Protein AF-A0A3M1E5A4-F1 (afdb_monomer)

Structure (mmCIF, N/CA/C/O backbone):
data_AF-A0A3M1E5A4-F1
#
_entry.id   AF-A0A3M1E5A4-F1
#
loop_
_atom_site.group_PDB
_atom_site.id
_atom_site.type_symbol
_atom_site.label_atom_id
_atom_site.label_alt_id
_atom_site.label_comp_id
_atom_site.label_asym_id
_atom_site.label_entity_id
_atom_site.label_seq_id
_atom_site.pdbx_PDB_ins_code
_atom_site.Cartn_x
_atom_site.Cartn_y
_atom_site.Cartn_z
_atom_site.occupancy
_atom_site.B_iso_or_equiv
_atom_site.auth_seq_id
_atom_site.auth_comp_id
_atom_site.auth_asym_id
_atom_site.auth_atom_id
_atom_site.pdbx_PDB_model_num
ATOM 1 N N . ALA A 1 1 ? 6.568 0.433 -2.504 1.00 88.12 1 ALA A N 1
ATOM 2 C CA . ALA A 1 1 ? 6.245 -0.368 -3.711 1.00 88.12 1 ALA A CA 1
ATOM 3 C C . ALA A 1 1 ? 7.312 -1.441 -3.898 1.00 88.12 1 ALA A C 1
ATOM 5 O O . ALA A 1 1 ? 8.419 -1.245 -3.414 1.00 88.12 1 ALA A O 1
ATOM 6 N N . PHE A 1 2 ? 7.005 -2.547 -4.575 1.00 94.88 2 PHE A N 1
ATOM 7 C CA . PHE A 1 2 ? 7.933 -3.666 -4.768 1.00 94.88 2 PHE A CA 1
ATOM 8 C C . PHE A 1 2 ? 8.292 -3.853 -6.240 1.00 94.88 2 PHE A C 1
ATOM 10 O O . PHE A 1 2 ? 7.466 -3.621 -7.119 1.00 94.88 2 PHE A O 1
ATOM 17 N N . SER A 1 3 ? 9.512 -4.319 -6.502 1.00 94.62 3 SER A N 1
ATOM 18 C CA . SER A 1 3 ? 9.960 -4.765 -7.827 1.00 94.62 3 SER A CA 1
ATOM 19 C C . SER A 1 3 ? 9.591 -6.225 -8.126 1.00 94.62 3 SER A C 1
ATOM 21 O O . SER A 1 3 ? 9.560 -6.614 -9.289 1.00 94.62 3 SER A O 1
ATOM 23 N N . ARG A 1 4 ? 9.290 -7.028 -7.093 1.00 96.25 4 ARG A N 1
ATOM 24 C CA . ARG A 1 4 ? 8.837 -8.426 -7.196 1.00 96.25 4 ARG A CA 1
ATOM 25 C C . ARG A 1 4 ? 7.381 -8.551 -6.751 1.00 96.25 4 ARG A C 1
ATOM 27 O O . ARG A 1 4 ? 7.030 -8.044 -5.683 1.00 96.25 4 ARG A O 1
ATOM 34 N N . SER A 1 5 ? 6.570 -9.261 -7.530 1.00 96.50 5 SER A N 1
ATOM 35 C CA . 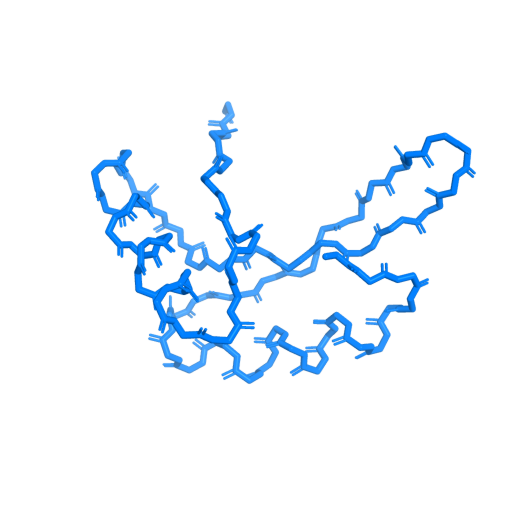SER A 1 5 ? 5.149 -9.512 -7.253 1.00 96.50 5 SER A CA 1
ATOM 36 C C . SER A 1 5 ? 4.932 -10.197 -5.908 1.00 96.50 5 SER A C 1
ATOM 38 O O . SER A 1 5 ? 4.067 -9.777 -5.144 1.00 96.50 5 SER A O 1
ATOM 40 N N . ASP A 1 6 ? 5.728 -11.212 -5.586 1.00 97.81 6 ASP A N 1
ATOM 41 C CA . ASP A 1 6 ? 5.484 -12.081 -4.426 1.00 97.81 6 ASP A CA 1
ATOM 42 C C . ASP A 1 6 ? 5.624 -11.314 -3.109 1.00 97.81 6 ASP A C 1
ATOM 44 O O . ASP A 1 6 ? 4.879 -11.529 -2.157 1.00 97.81 6 ASP A O 1
ATOM 48 N N . ASN A 1 7 ? 6.542 -10.344 -3.063 1.00 97.31 7 ASN A N 1
ATOM 49 C CA . ASN A 1 7 ? 6.703 -9.469 -1.904 1.00 97.31 7 ASN A CA 1
ATOM 50 C C . ASN A 1 7 ? 5.478 -8.572 -1.701 1.00 97.31 7 ASN A C 1
ATOM 52 O O . ASN A 1 7 ? 5.053 -8.364 -0.565 1.00 97.31 7 ASN A O 1
ATOM 56 N N . ALA A 1 8 ? 4.891 -8.073 -2.793 1.00 97.44 8 ALA A N 1
ATOM 57 C CA . ALA A 1 8 ? 3.672 -7.277 -2.725 1.00 97.44 8 ALA A CA 1
ATOM 58 C C . ALA A 1 8 ? 2.474 -8.115 -2.262 1.00 97.44 8 ALA A C 1
ATOM 60 O O . ALA A 1 8 ? 1.714 -7.651 -1.416 1.00 97.44 8 ALA A O 1
ATOM 61 N N . HIS A 1 9 ? 2.336 -9.350 -2.755 1.00 98.00 9 HIS A N 1
ATOM 62 C CA . HIS A 1 9 ? 1.253 -10.248 -2.345 1.00 98.00 9 HIS A CA 1
ATOM 63 C C . HIS A 1 9 ? 1.373 -10.640 -0.872 1.00 98.00 9 HIS A C 1
ATOM 65 O O . HIS A 1 9 ? 0.420 -10.445 -0.125 1.00 98.00 9 HIS A O 1
ATOM 71 N N . ARG A 1 10 ? 2.569 -11.032 -0.408 1.00 97.62 10 ARG A N 1
ATOM 72 C CA . ARG A 1 10 ? 2.809 -11.315 1.018 1.00 97.62 10 ARG A CA 1
ATOM 73 C C . ARG A 1 10 ? 2.467 -10.130 1.917 1.00 97.62 10 ARG A C 1
ATOM 75 O O . ARG A 1 10 ? 1.889 -10.312 2.986 1.00 97.62 10 ARG A O 1
ATOM 82 N N . LEU A 1 11 ? 2.804 -8.907 1.496 1.00 96.19 11 LEU A N 1
ATOM 83 C CA . LEU A 1 11 ? 2.402 -7.723 2.249 1.00 96.19 11 LEU A CA 1
ATOM 84 C C . LEU A 1 11 ? 0.879 -7.539 2.234 1.00 96.19 11 LEU A C 1
ATOM 86 O O . LEU A 1 11 ? 0.305 -7.263 3.283 1.00 96.19 11 LEU A O 1
ATOM 90 N N . ALA A 1 12 ? 0.228 -7.685 1.079 1.00 97.12 12 ALA A N 1
ATOM 91 C CA . ALA A 1 12 ? -1.220 -7.550 0.970 1.00 97.12 12 ALA A CA 1
ATOM 92 C C . ALA A 1 12 ? -1.946 -8.548 1.882 1.00 97.12 12 ALA A C 1
ATOM 94 O O . ALA A 1 12 ? -2.826 -8.143 2.635 1.00 97.12 12 ALA A O 1
ATOM 95 N N . ASP A 1 13 ? -1.532 -9.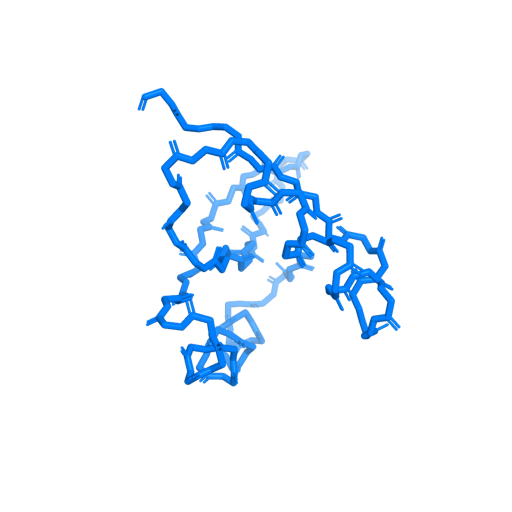814 1.892 1.00 97.38 13 ASP A N 1
ATOM 96 C CA . 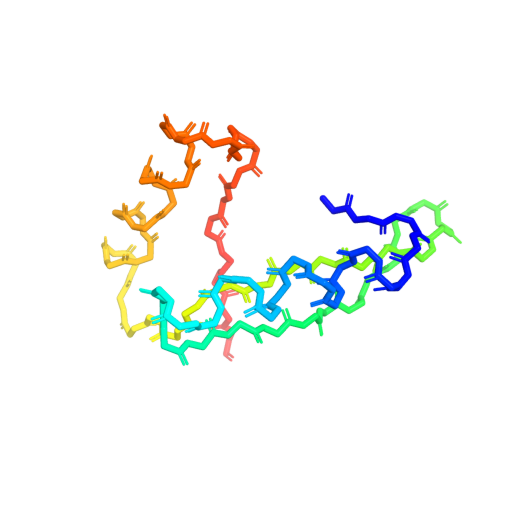ASP A 1 13 ? -2.138 -10.848 2.735 1.00 97.38 13 ASP A CA 1
ATOM 97 C C . ASP A 1 13 ? -1.957 -10.550 4.225 1.00 97.38 13 ASP A C 1
ATOM 99 O O . ASP A 1 13 ? -2.886 -10.726 5.006 1.00 97.38 13 ASP A O 1
ATOM 103 N N . ARG A 1 14 ? -0.805 -9.995 4.618 1.00 95.38 14 ARG A N 1
ATOM 104 C CA . ARG A 1 14 ? -0.568 -9.558 6.000 1.00 95.38 14 ARG A CA 1
ATOM 105 C C . ARG A 1 14 ? -1.429 -8.359 6.408 1.00 95.38 14 ARG A C 1
ATOM 107 O O . ARG A 1 14 ? -1.809 -8.249 7.569 1.00 95.38 14 ARG A O 1
ATOM 114 N N . LEU A 1 15 ? -1.699 -7.431 5.489 1.00 95.00 15 LEU A N 1
ATOM 115 C CA . LEU A 1 15 ? -2.463 -6.211 5.784 1.00 95.00 15 LEU A CA 1
ATOM 116 C C . LEU A 1 15 ? -3.981 -6.419 5.674 1.00 95.00 15 LEU A C 1
ATOM 118 O O . LEU A 1 15 ? -4.737 -5.693 6.320 1.00 95.00 15 LEU A O 1
ATOM 122 N N . ARG A 1 16 ? -4.438 -7.414 4.903 1.00 95.25 16 ARG A N 1
ATOM 123 C CA . ARG A 1 16 ? -5.863 -7.670 4.647 1.00 95.25 16 ARG A CA 1
ATOM 124 C C . ARG A 1 16 ? -6.691 -7.884 5.927 1.00 95.25 16 ARG A C 1
ATOM 126 O O . ARG A 1 16 ? -7.712 -7.211 6.036 1.00 95.25 16 ARG A O 1
ATOM 133 N N . PRO A 1 17 ? -6.266 -8.691 6.924 1.00 94.69 17 PRO A N 1
ATOM 134 C CA . PRO A 1 17 ? -7.028 -8.871 8.165 1.00 94.69 17 PRO A CA 1
ATOM 135 C C . PRO A 1 17 ? -7.163 -7.587 8.988 1.00 94.69 17 PRO A C 1
ATOM 137 O O . PRO A 1 17 ? -8.155 -7.400 9.681 1.00 94.69 17 PRO A O 1
ATOM 140 N N . ARG A 1 18 ? -6.173 -6.688 8.910 1.00 91.81 18 ARG A N 1
ATOM 141 C CA . ARG A 1 18 ? -6.137 -5.457 9.712 1.00 91.81 18 ARG A CA 1
ATOM 142 C C . ARG A 1 18 ? -6.974 -4.328 9.114 1.00 91.81 18 ARG A C 1
ATOM 144 O O . ARG A 1 18 ? -7.543 -3.540 9.857 1.00 91.81 18 ARG A O 1
ATOM 151 N N . PHE A 1 19 ? -7.024 -4.231 7.787 1.00 91.62 19 PHE A N 1
ATOM 152 C CA . PHE A 1 19 ? -7.659 -3.109 7.084 1.00 91.62 19 PHE A CA 1
ATOM 153 C C . PHE A 1 19 ? -8.887 -3.527 6.258 1.00 91.62 19 PHE A C 1
ATOM 155 O O . PHE A 1 19 ? -9.401 -2.739 5.466 1.00 91.62 19 PHE A O 1
ATOM 162 N N . GLY A 1 20 ? -9.340 -4.777 6.404 1.00 92.00 20 GLY A N 1
ATOM 163 C CA . GLY A 1 20 ? -10.492 -5.371 5.714 1.00 92.00 20 GLY A CA 1
ATOM 164 C C . GLY A 1 20 ? -10.234 -5.712 4.243 1.00 92.00 20 GLY A C 1
ATOM 165 O O . GLY A 1 20 ? -10.616 -6.778 3.768 1.00 92.00 20 GLY A O 1
ATOM 166 N N . ALA A 1 21 ? -9.539 -4.840 3.515 1.00 93.62 21 ALA A N 1
ATOM 167 C CA . ALA A 1 21 ? -9.149 -5.056 2.130 1.00 93.62 21 ALA A CA 1
ATOM 168 C C . ALA A 1 21 ? -7.667 -4.733 1.923 1.00 93.62 21 ALA A C 1
ATOM 170 O O . ALA A 1 21 ? -7.135 -3.776 2.479 1.00 93.62 21 ALA A O 1
ATOM 171 N N . ALA A 1 22 ? -7.001 -5.517 1.080 1.00 96.62 22 ALA A N 1
ATOM 172 C CA . ALA A 1 22 ? -5.684 -5.183 0.556 1.00 96.62 22 ALA A CA 1
ATOM 173 C C . ALA A 1 22 ? -5.481 -5.863 -0.802 1.00 96.62 22 ALA A C 1
ATOM 175 O O . ALA A 1 22 ? -5.724 -7.069 -0.933 1.00 96.62 22 ALA A O 1
ATOM 176 N N . ARG A 1 23 ? -5.039 -5.096 -1.803 1.00 95.69 23 ARG A N 1
ATOM 177 C CA . ARG A 1 23 ? -4.816 -5.569 -3.178 1.00 95.69 23 ARG A CA 1
ATOM 178 C C . ARG A 1 23 ? -3.497 -5.073 -3.748 1.00 95.69 23 ARG A C 1
ATOM 180 O O . ARG A 1 23 ? -3.028 -3.991 -3.401 1.00 95.69 23 ARG A O 1
ATOM 187 N N . VAL A 1 24 ? -2.931 -5.853 -4.660 1.00 97.38 24 VAL A N 1
ATOM 188 C CA . VAL A 1 24 ? -1.757 -5.456 -5.436 1.00 97.38 24 VAL A CA 1
ATOM 189 C C . VAL A 1 24 ? -2.221 -4.774 -6.721 1.00 97.38 24 VAL A C 1
ATOM 191 O O . VAL A 1 24 ? -3.052 -5.308 -7.448 1.00 97.38 24 VAL A O 1
ATOM 194 N N . VAL A 1 25 ? -1.679 -3.593 -6.997 1.00 96.44 25 VAL A N 1
ATOM 195 C CA . VAL A 1 25 ? -1.883 -2.837 -8.235 1.00 96.44 25 VAL A CA 1
ATOM 196 C C . VAL A 1 25 ? -0.542 -2.694 -8.936 1.00 96.44 25 VAL A C 1
ATOM 198 O O . VAL A 1 25 ? 0.461 -2.324 -8.320 1.00 96.44 25 VAL A O 1
ATOM 201 N N . THR A 1 26 ? -0.508 -2.995 -10.229 1.00 96.19 26 THR A N 1
ATOM 202 C CA . THR A 1 26 ? 0.699 -2.841 -11.040 1.00 96.19 26 THR A CA 1
ATOM 203 C C . THR A 1 26 ? 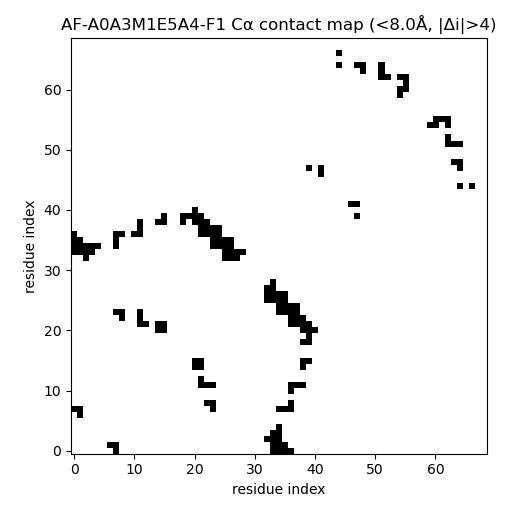0.749 -1.470 -11.690 1.00 96.19 26 THR A C 1
ATOM 205 O O . THR A 1 26 ? -0.261 -0.985 -12.185 1.00 96.19 26 THR A O 1
ATOM 208 N N . GLY A 1 27 ? 1.937 -0.880 -11.749 1.00 93.62 27 GLY A N 1
ATOM 209 C CA . GLY A 1 27 ? 2.199 0.327 -12.529 1.00 93.62 27 GLY A CA 1
ATOM 210 C C . GLY A 1 27 ? 3.587 0.276 -13.149 1.00 93.62 27 GLY A C 1
ATOM 211 O O . GLY A 1 27 ? 4.450 -0.463 -12.676 1.00 93.62 27 GLY A O 1
ATOM 212 N N . VAL A 1 28 ? 3.808 1.051 -14.205 1.00 94.44 28 VAL A N 1
ATOM 213 C CA . VAL A 1 28 ? 5.130 1.221 -14.817 1.00 94.44 28 VAL A CA 1
ATOM 214 C C . VAL A 1 28 ? 5.679 2.579 -14.393 1.00 94.44 28 VAL A C 1
ATOM 216 O O . VAL A 1 28 ? 4.981 3.582 -14.482 1.00 94.44 28 VAL A O 1
ATOM 219 N N . VAL A 1 29 ? 6.914 2.608 -13.900 1.00 91.75 29 VAL A N 1
ATOM 220 C CA . VAL A 1 29 ? 7.636 3.836 -13.544 1.00 91.75 29 VAL A CA 1
ATOM 221 C C . VAL A 1 29 ? 8.995 3.767 -14.226 1.00 91.75 29 VAL A C 1
ATOM 223 O O . VAL A 1 29 ? 9.743 2.817 -13.991 1.00 91.75 29 VAL A O 1
ATOM 226 N N . ASN A 1 30 ? 9.297 4.737 -15.092 1.00 93.25 30 ASN A N 1
ATOM 227 C CA . ASN A 1 30 ? 10.541 4.801 -15.871 1.00 93.25 30 ASN A CA 1
ATOM 228 C C . ASN A 1 30 ? 10.853 3.485 -16.613 1.00 93.25 30 ASN A C 1
ATOM 230 O O . ASN A 1 30 ? 11.938 2.926 -16.483 1.00 93.25 30 ASN A O 1
ATOM 234 N N . GLY A 1 31 ? 9.860 2.924 -17.312 1.00 94.75 31 GLY A N 1
ATOM 235 C CA . GLY A 1 31 ? 10.000 1.665 -18.061 1.00 94.75 31 GLY A CA 1
ATOM 236 C C . GLY A 1 31 ? 10.060 0.392 -17.206 1.00 94.75 31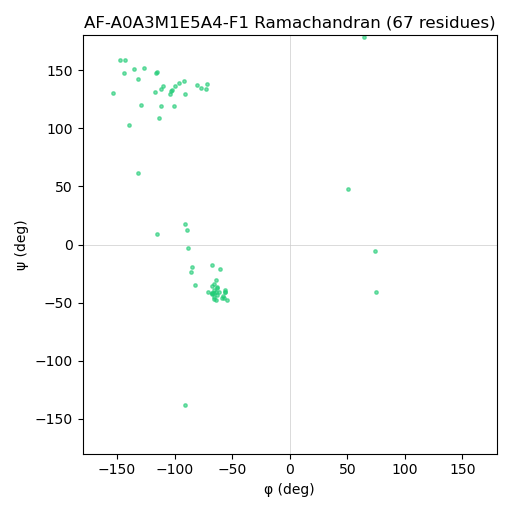 GLY A C 1
ATOM 237 O O . GLY A 1 31 ? 10.018 -0.711 -17.745 1.00 94.75 31 GLY A O 1
ATOM 238 N N . ARG A 1 32 ? 10.093 0.503 -15.871 1.00 94.81 32 ARG A N 1
ATOM 239 C CA . ARG A 1 32 ? 10.117 -0.647 -14.960 1.00 94.81 32 ARG A CA 1
ATOM 240 C C . ARG A 1 32 ? 8.750 -0.894 -14.334 1.00 94.81 32 ARG A C 1
ATOM 242 O O . ARG A 1 32 ? 8.115 0.017 -13.808 1.00 94.81 32 ARG A O 1
ATOM 249 N N . ARG A 1 33 ? 8.310 -2.154 -14.335 1.00 95.81 33 ARG A N 1
ATOM 250 C CA . ARG A 1 33 ? 7.088 -2.584 -13.643 1.00 95.81 33 ARG A CA 1
ATOM 251 C C . ARG A 1 33 ? 7.298 -2.602 -12.127 1.00 95.81 33 ARG A C 1
ATOM 253 O O . ARG A 1 33 ? 8.276 -3.160 -11.631 1.00 95.81 33 ARG A O 1
ATOM 260 N N . PHE A 1 34 ? 6.339 -2.042 -11.404 1.00 96.38 34 PHE A N 1
ATOM 261 C CA . PHE A 1 34 ? 6.256 -2.045 -9.950 1.00 96.38 34 PHE A CA 1
ATOM 262 C C . PHE A 1 34 ? 4.908 -2.580 -9.481 1.00 96.38 34 PHE A C 1
ATOM 264 O O . PHE A 1 34 ? 3.880 -2.415 -10.137 1.00 96.38 34 PHE A O 1
ATOM 271 N N . TYR A 1 35 ? 4.927 -3.165 -8.290 1.00 97.44 35 TYR A N 1
ATOM 272 C CA . TYR A 1 35 ? 3.777 -3.723 -7.597 1.00 97.44 35 TYR A CA 1
ATOM 273 C C . TYR A 1 35 ? 3.516 -2.878 -6.344 1.00 97.44 35 TYR A C 1
ATOM 275 O O . TYR A 1 35 ? 4.309 -2.866 -5.396 1.00 97.44 35 TYR A O 1
ATOM 283 N N . ARG A 1 36 ? 2.436 -2.097 -6.354 1.00 96.12 36 ARG A N 1
ATOM 284 C CA . ARG A 1 36 ? 1.986 -1.267 -5.230 1.00 96.12 36 ARG A CA 1
ATOM 285 C C . ARG A 1 36 ? 0.926 -2.032 -4.447 1.00 96.12 36 ARG A C 1
ATOM 287 O O . ARG A 1 36 ? 0.081 -2.683 -5.044 1.00 96.12 36 ARG A O 1
ATOM 294 N N . VAL A 1 37 ? 0.968 -1.959 -3.122 1.00 97.00 37 VAL A N 1
ATOM 295 C CA . VAL A 1 37 ? -0.062 -2.554 -2.261 1.00 97.00 37 VAL A CA 1
ATOM 296 C C . VAL A 1 37 ? -0.993 -1.437 -1.831 1.00 97.00 37 VAL A C 1
ATOM 298 O O . VAL A 1 37 ? -0.540 -0.471 -1.223 1.00 97.00 37 VAL A O 1
ATOM 301 N N . TRP A 1 38 ? -2.266 -1.548 -2.186 1.00 95.94 38 TRP A N 1
ATOM 302 C CA . TRP A 1 38 ? -3.319 -0.656 -1.715 1.00 95.94 38 TRP A CA 1
ATOM 303 C C . TRP A 1 38 ? -4.066 -1.339 -0.584 1.00 95.94 38 TRP A C 1
ATOM 305 O O . TRP A 1 38 ? -4.377 -2.527 -0.687 1.00 95.94 38 TRP A O 1
ATOM 315 N N . VAL A 1 39 ? -4.354 -0.588 0.474 1.00 95.31 39 VAL A N 1
ATOM 316 C CA . VAL A 1 39 ? -5.088 -1.066 1.646 1.00 95.31 39 VAL A CA 1
ATOM 317 C C . VAL A 1 39 ? -6.409 -0.329 1.798 1.00 95.31 39 VAL A C 1
ATOM 319 O O . VAL A 1 39 ? -6.517 0.847 1.458 1.00 95.31 39 VAL A O 1
ATOM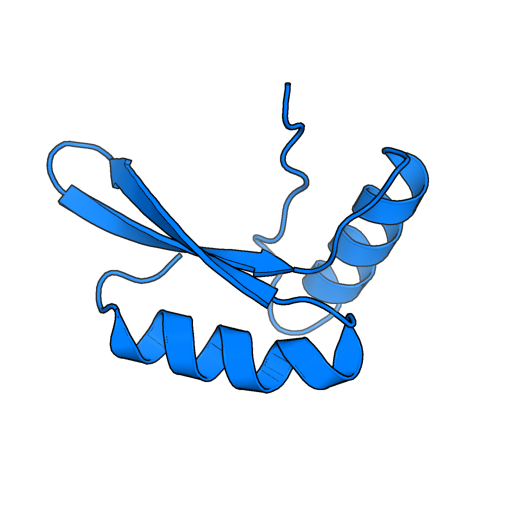 322 N N . GLY A 1 40 ? -7.399 -1.039 2.322 1.00 92.69 40 GLY A N 1
ATOM 323 C CA . GLY A 1 40 ? -8.743 -0.542 2.543 1.00 92.69 40 GLY A CA 1
ATOM 324 C C . GLY A 1 40 ? -9.497 -0.171 1.266 1.00 92.69 40 GLY A C 1
ATOM 325 O O . GLY A 1 40 ? -9.018 -0.284 0.133 1.00 92.69 40 GLY A O 1
ATOM 326 N N . ARG A 1 41 ? -10.736 0.256 1.484 1.00 91.50 41 ARG A N 1
ATOM 327 C CA . ARG A 1 41 ? -11.596 0.946 0.522 1.00 91.50 41 ARG A CA 1
ATOM 328 C C . ARG A 1 41 ? -12.303 2.034 1.314 1.00 91.50 41 ARG A C 1
ATOM 330 O O . ARG A 1 41 ? -13.190 1.730 2.104 1.00 91.50 41 ARG A O 1
ATOM 337 N N . TYR A 1 42 ? -11.843 3.267 1.166 1.00 93.19 42 TYR A N 1
ATOM 338 C CA . TYR A 1 42 ? -12.312 4.389 1.972 1.00 93.19 42 TYR A CA 1
ATOM 339 C C . TYR A 1 42 ? -13.264 5.249 1.153 1.00 93.19 42 TYR A C 1
ATOM 341 O O . TYR A 1 42 ? -12.957 5.598 0.018 1.00 93.19 42 TYR A O 1
A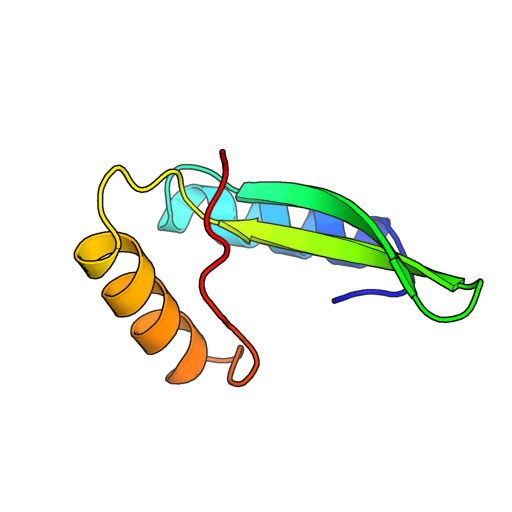TOM 349 N N . THR A 1 43 ? -14.409 5.590 1.739 1.00 92.38 43 THR A N 1
ATOM 350 C CA . THR A 1 43 ? -15.430 6.445 1.113 1.00 92.38 43 THR A CA 1
ATOM 351 C C . THR A 1 43 ? -15.201 7.931 1.382 1.00 92.38 43 THR A C 1
ATOM 353 O O . THR A 1 43 ? -15.945 8.770 0.885 1.00 92.38 43 THR A O 1
ATOM 356 N N . SER A 1 44 ? -14.177 8.278 2.168 1.00 94.25 44 SER A N 1
ATOM 357 C CA . SER A 1 44 ? -13.782 9.662 2.402 1.00 94.25 44 SER A CA 1
ATOM 358 C C . SER A 1 44 ? -12.272 9.815 2.529 1.00 94.25 44 SER A C 1
ATOM 360 O O . SER A 1 44 ? -11.575 8.946 3.067 1.00 94.25 44 SER A O 1
ATOM 362 N N . LEU A 1 45 ? -11.776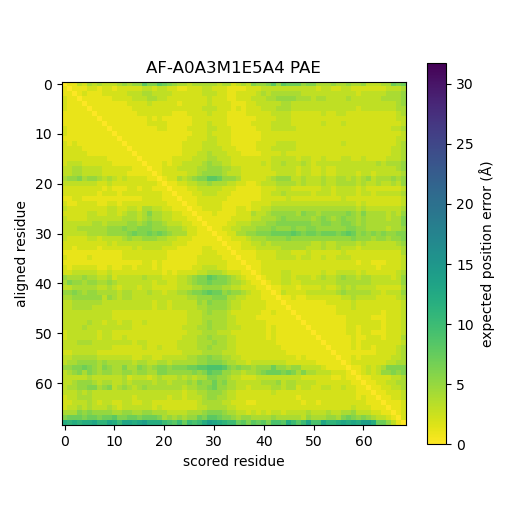 10.972 2.083 1.00 94.06 45 LEU A N 1
ATOM 363 C CA . LEU A 1 45 ? -10.371 11.354 2.213 1.00 94.06 45 LEU A CA 1
ATOM 364 C C . LEU A 1 45 ? -9.912 11.311 3.676 1.00 94.06 45 LEU A C 1
ATOM 366 O O . LEU A 1 45 ? -8.836 10.802 3.963 1.00 94.06 45 LEU A O 1
ATOM 370 N N . ALA A 1 46 ? -10.750 11.762 4.613 1.00 95.62 46 ALA A N 1
ATOM 371 C CA . ALA A 1 46 ? -10.424 11.754 6.037 1.00 95.62 46 ALA A CA 1
ATOM 372 C C . ALA A 1 46 ? -10.171 10.335 6.584 1.00 95.62 46 ALA A C 1
ATOM 374 O O . ALA A 1 46 ? -9.242 10.128 7.362 1.00 95.62 46 ALA A O 1
ATOM 375 N N . GLN A 1 47 ? -10.964 9.336 6.175 1.00 94.50 47 GLN A N 1
ATOM 376 C CA . GLN A 1 47 ? -10.724 7.944 6.579 1.00 94.50 47 GLN A CA 1
ATOM 377 C C . GLN A 1 47 ? -9.434 7.384 5.967 1.00 94.50 47 GLN A C 1
ATOM 379 O O . GLN A 1 47 ? -8.667 6.707 6.659 1.00 94.50 47 GLN A O 1
ATOM 384 N N . ALA A 1 48 ? -9.185 7.692 4.691 1.00 95.44 48 ALA A N 1
ATOM 385 C CA . ALA A 1 48 ? -7.968 7.281 4.005 1.00 95.44 48 ALA A CA 1
ATOM 386 C C . ALA A 1 48 ? -6.721 7.903 4.651 1.00 95.44 48 ALA A C 1
ATOM 388 O O . ALA A 1 48 ? -5.748 7.192 4.895 1.00 95.44 48 ALA A O 1
ATOM 389 N N . GLN A 1 49 ? -6.776 9.193 5.000 1.00 95.62 49 GLN A N 1
ATOM 390 C CA . GLN A 1 49 ? -5.667 9.913 5.620 1.00 95.62 49 GLN A CA 1
ATOM 391 C C . GLN A 1 49 ? -5.327 9.342 6.995 1.00 95.62 49 GLN A C 1
ATOM 393 O O . GLN A 1 49 ? -4.178 8.988 7.225 1.00 95.62 49 GLN A O 1
ATOM 398 N N . ARG A 1 50 ? -6.327 9.117 7.861 1.00 94.81 50 ARG A N 1
ATOM 399 C CA . ARG A 1 50 ? -6.096 8.483 9.172 1.00 94.81 50 ARG A CA 1
ATOM 400 C C . ARG A 1 50 ? -5.418 7.120 9.049 1.00 94.81 50 ARG A C 1
ATOM 402 O O . ARG A 1 50 ? -4.551 6.787 9.851 1.00 94.81 50 ARG A O 1
ATOM 409 N N . THR A 1 51 ? -5.798 6.326 8.047 1.00 94.25 51 THR A N 1
ATOM 410 C CA . THR A 1 51 ? -5.121 5.049 7.784 1.00 94.2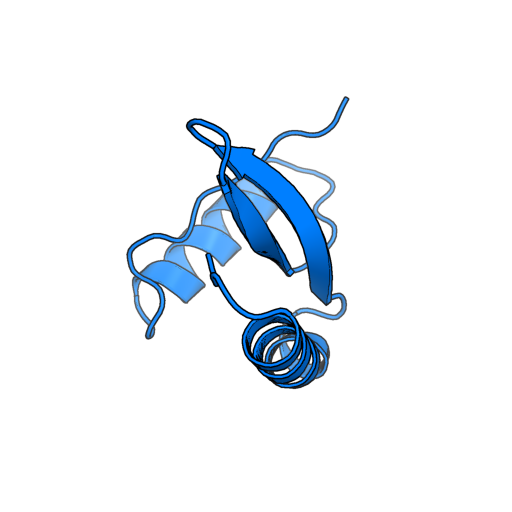5 51 THR A CA 1
ATOM 411 C C . THR A 1 51 ? -3.689 5.267 7.292 1.00 94.25 51 THR A C 1
ATOM 413 O O . THR A 1 51 ? -2.780 4.560 7.724 1.00 94.25 51 THR A O 1
ATOM 416 N N . GLY A 1 52 ? -3.479 6.235 6.397 1.00 94.31 52 GLY A N 1
ATOM 417 C CA . GLY A 1 52 ? -2.152 6.636 5.933 1.00 94.31 52 GLY A CA 1
ATOM 418 C C . GLY A 1 52 ? -1.231 6.996 7.096 1.00 94.31 52 GLY A C 1
ATOM 419 O O . GLY A 1 52 ? -0.137 6.445 7.189 1.00 94.31 52 GLY A O 1
ATOM 420 N N . ASP A 1 53 ? -1.714 7.808 8.035 1.00 94.38 53 ASP A N 1
ATOM 421 C CA . ASP A 1 53 ? -0.963 8.230 9.220 1.00 94.38 53 ASP A CA 1
ATOM 422 C C . ASP A 1 53 ? -0.630 7.034 10.130 1.00 94.38 53 ASP A C 1
ATOM 424 O O . ASP A 1 53 ? 0.498 6.899 10.600 1.00 94.38 53 ASP A O 1
ATOM 428 N N . GLN A 1 54 ? -1.571 6.099 10.318 1.00 93.38 54 GLN A N 1
ATOM 429 C CA . GLN A 1 54 ? -1.327 4.855 11.065 1.00 93.38 54 GLN A CA 1
ATOM 430 C C . GLN A 1 54 ? -0.265 3.962 10.411 1.00 93.38 54 GLN A C 1
ATOM 432 O O . GLN A 1 54 ? 0.510 3.302 11.106 1.00 93.38 54 GLN A O 1
ATOM 437 N N . LEU A 1 55 ? -0.237 3.895 9.079 1.00 93.69 55 LEU A N 1
ATOM 438 C CA . LEU A 1 55 ? 0.779 3.148 8.338 1.00 93.69 55 LEU A CA 1
ATOM 439 C C . LEU A 1 55 ? 2.143 3.837 8.412 1.00 93.69 55 LEU A C 1
ATOM 441 O O . LEU A 1 55 ? 3.151 3.149 8.600 1.00 93.69 55 LEU A O 1
ATOM 445 N N . ALA A 1 56 ? 2.156 5.166 8.302 1.00 93.25 56 ALA A N 1
ATOM 446 C CA . ALA A 1 56 ? 3.351 5.994 8.358 1.00 93.25 56 ALA A CA 1
ATOM 447 C C . ALA A 1 56 ? 4.021 5.962 9.735 1.00 93.25 56 ALA A C 1
ATOM 449 O O . ALA A 1 56 ? 5.236 5.805 9.807 1.00 93.25 56 ALA A O 1
ATOM 450 N N . ALA A 1 57 ? 3.232 6.017 10.811 1.00 92.38 57 ALA A N 1
ATOM 451 C CA . ALA A 1 57 ? 3.712 5.844 12.183 1.00 92.38 57 ALA A CA 1
ATOM 452 C C . ALA A 1 57 ? 4.198 4.411 12.478 1.00 92.38 57 ALA A C 1
ATOM 454 O O . ALA A 1 57 ? 4.887 4.176 13.467 1.00 92.38 57 ALA A O 1
ATOM 455 N N . GLY A 1 58 ? 3.813 3.441 11.644 1.00 88.75 58 GLY A N 1
ATOM 456 C CA . GLY A 1 58 ? 4.307 2.072 11.697 1.00 88.75 58 GLY A CA 1
ATOM 457 C C . GLY A 1 58 ? 5.538 1.861 10.813 1.00 88.75 58 GLY A C 1
ATOM 458 O O . GLY A 1 58 ? 6.443 2.681 10.727 1.00 88.75 58 GLY A O 1
ATOM 459 N N . ASN A 1 59 ? 5.560 0.730 10.107 1.00 91.75 59 ASN A N 1
ATOM 460 C CA . ASN A 1 59 ? 6.694 0.327 9.267 1.00 91.75 59 ASN A CA 1
ATOM 461 C C . ASN A 1 59 ? 6.604 0.845 7.819 1.00 91.75 59 ASN A C 1
ATOM 463 O O . ASN A 1 59 ? 7.314 0.343 6.943 1.00 91.75 59 ASN A O 1
ATOM 467 N N . PHE A 1 60 ? 5.702 1.788 7.529 1.00 93.50 60 PHE A N 1
ATOM 468 C CA . PHE A 1 60 ? 5.424 2.244 6.164 1.00 93.50 60 PHE A CA 1
ATOM 469 C C . PHE A 1 60 ? 5.417 3.779 6.048 1.00 93.50 60 PHE A C 1
ATOM 471 O O . PHE A 1 60 ? 4.412 4.342 5.619 1.00 93.50 60 PHE A O 1
ATOM 478 N N . PRO A 1 61 ? 6.537 4.469 6.343 1.00 91.44 61 PRO A N 1
ATOM 479 C CA . PRO A 1 61 ? 6.619 5.938 6.313 1.00 91.44 61 PRO A CA 1
ATOM 480 C C . PRO A 1 61 ? 6.328 6.554 4.933 1.00 91.44 61 PRO A C 1
ATOM 482 O O . PRO A 1 61 ? 5.961 7.715 4.838 1.00 91.44 61 PRO A O 1
ATOM 485 N N . GLY A 1 62 ? 6.464 5.776 3.854 1.00 91.31 62 GLY A N 1
ATOM 486 C CA . GLY A 1 62 ? 6.114 6.190 2.490 1.00 91.31 62 GLY A CA 1
ATOM 487 C C . GLY A 1 62 ? 4.678 5.856 2.070 1.00 91.31 62 GLY A C 1
ATOM 488 O O . GLY A 1 62 ? 4.419 5.750 0.871 1.00 91.31 62 GLY A O 1
ATOM 489 N N . ALA A 1 63 ? 3.773 5.577 3.012 1.00 93.81 63 ALA A N 1
ATOM 490 C CA . ALA A 1 63 ? 2.357 5.383 2.715 1.00 93.81 63 ALA A CA 1
ATOM 491 C C . ALA A 1 63 ? 1.698 6.723 2.352 1.00 93.81 63 ALA A C 1
ATOM 493 O O . ALA A 1 63 ? 1.957 7.743 2.979 1.00 93.81 63 ALA A O 1
ATOM 494 N N . PHE A 1 64 ? 0.835 6.715 1.337 1.00 93.31 64 PHE A N 1
ATOM 495 C CA . PHE A 1 64 ? 0.095 7.896 0.895 1.00 93.31 64 PHE A CA 1
ATOM 496 C C . PHE A 1 64 ? -1.282 7.497 0.362 1.00 93.31 64 PHE A C 1
ATOM 498 O O . PHE A 1 64 ? -1.504 6.344 -0.025 1.00 93.31 64 PHE A O 1
ATOM 505 N N . VAL A 1 65 ? -2.206 8.457 0.346 1.00 95.12 65 VAL A N 1
ATOM 506 C CA . VAL A 1 65 ? -3.569 8.258 -0.152 1.00 95.12 65 VAL A CA 1
ATOM 507 C C . VAL A 1 65 ? -3.595 8.344 -1.676 1.00 95.12 65 VAL A C 1
ATOM 509 O O . VAL A 1 65 ? -2.987 9.227 -2.274 1.00 95.12 65 VAL A O 1
ATOM 512 N N . VAL A 1 66 ? -4.332 7.428 -2.303 1.00 92.81 66 VAL A N 1
ATOM 513 C CA . VAL A 1 66 ? -4.641 7.465 -3.735 1.00 92.81 66 VAL A CA 1
ATOM 514 C C . VAL A 1 66 ? -6.135 7.730 -3.885 1.00 92.81 66 VAL A C 1
ATOM 516 O O . VAL A 1 66 ? -6.943 6.929 -3.416 1.00 92.81 66 VAL A O 1
ATOM 519 N N . ALA A 1 67 ? -6.489 8.840 -4.531 1.00 91.75 67 ALA A N 1
ATOM 520 C CA . ALA A 1 67 ? -7.853 9.089 -4.983 1.00 91.75 67 ALA A CA 1
ATOM 521 C C . ALA A 1 67 ? -8.124 8.259 -6.244 1.00 91.75 67 ALA A C 1
ATOM 523 O O . ALA A 1 67 ? -7.273 8.179 -7.131 1.00 91.75 67 ALA A O 1
ATOM 524 N N . LEU A 1 68 ? -9.283 7.609 -6.283 1.00 86.19 68 LEU A N 1
ATOM 525 C CA . LEU A 1 68 ? -9.766 6.862 -7.440 1.00 86.19 68 LEU A CA 1
ATOM 526 C C . LEU A 1 68 ? -10.945 7.637 -8.015 1.00 86.19 68 LEU A C 1
ATOM 528 O O . LEU A 1 68 ? -11.762 8.129 -7.236 1.00 86.19 68 LEU A O 1
ATOM 532 N N . GLU A 1 69 ? -10.978 7.760 -9.337 1.00 71.56 69 GLU A N 1
ATOM 533 C CA . GLU A 1 69 ? -12.123 8.303 -10.075 1.00 71.56 69 GLU A CA 1
ATOM 534 C C . GLU A 1 69 ? -13.288 7.306 -10.111 1.00 71.56 69 GLU A C 1
ATOM 536 O O . GLU A 1 69 ? -13.021 6.076 -10.105 1.00 71.56 69 GLU A O 1
#

Solvent-accessible surface area (backbone atoms only — not comparable to full-atom values): 4109 Å² total; per-residue (Å²): 118,27,82,47,63,67,64,23,48,56,48,19,63,67,42,18,83,79,47,76,33,42,44,72,45,78,47,74,57,93,91,38,66,34,24,34,64,47,69,45,85,65,98,41,69,70,59,38,45,57,52,26,51,57,37,28,77,51,96,32,69,86,50,71,78,79,90,78,135

pLDDT: mean 94.04, std 3.57, range [71.56, 98.0]

Secondary structure (DSSP, 8-state):
-BSSHHHHHHHHHHHHHHHS-EEEEEEEETTEEEEEEEE---SSHHHHHHHHHHHHTTT-TT-------

Foldseek 3Di:
DDLDPVVLVVVQVVQCVVQVGKDWDWDADPNGIDTDIDGHDDPDPVVQVVVQVVCCVPPCVPRDDDDDD

Mean predicted aligned error: 2.78 Å

Sequence (69 aa):
AFSRSDNAHRLADRLRPRFGAARVVTGVVNGRRFYRVWVGRYTSLAQAQRTGDQLAAGNFPGAFVVALE

Nearest PDB structures (foldseek):
  8aq7-assembly2_B  TM=3.838E-01  e=1.683E+00  Homo sapiens
  8flq-assembly1_A  TM=3.771E-01  e=1.572E+00  Homo sapiens
  8dgf-assembly1_C  TM=3.436E-01  e=2.717E+00  Escherichia coli
  3w1y-assembly2_B-2  TM=3.687E-01  e=4.094E+00  Trypanosoma brucei brucei TREU927
  3ee7-assembly1_B  TM=3.216E-01  e=9.302E+00  Severe acute respiratory syndrome-related coronavirus

Radius of gyration: 12.04 Å; Cα contacts (8 Å, |Δi|>4): 88; chains: 1; bounding box: 26×24×30 Å